Protein AF-A0AAU5GTL2-F1 (afdb_monomer_lite)

Radius of gyration: 24.5 Å; chains: 1; bounding box: 40×21×70 Å

Sequence (82 aa):
MSHSGHAYALALLMPFFAVTTRRLHDNGRSGVYALLYLVPVIGSLVLIVLLVREGDPGTNRYGDDPKLTPGDGPRGSYAYQG

Foldseek 3Di:
DDPVVVVVVVVVVVVVLVVQQVVCVVVVHHSCVSCVVCVVVVVVVVVVVVVPDDDDAAADPVGGDPPDDCPRDDPPPNPPDD

Structure (mmCIF, N/CA/C/O backbone):
data_AF-A0AAU5GTL2-F1
#
_entry.id   AF-A0AAU5GTL2-F1
#
loop_
_atom_site.group_PDB
_atom_site.id
_atom_site.type_symbol
_atom_site.label_atom_id
_atom_site.label_alt_id
_atom_site.label_comp_id
_atom_site.label_asym_id
_atom_site.label_entity_id
_atom_site.label_seq_id
_atom_site.pdbx_PDB_ins_code
_atom_site.Cartn_x
_atom_site.Cartn_y
_atom_site.Cartn_z
_atom_site.occupancy
_atom_site.B_iso_or_equiv
_atom_site.auth_seq_id
_atom_site.auth_comp_id
_atom_site.auth_asym_id
_atom_site.auth_atom_id
_atom_site.pdbx_PDB_model_num
ATOM 1 N N . MET A 1 1 ? 28.014 -10.530 4.404 1.00 54.19 1 MET A N 1
ATOM 2 C CA . MET A 1 1 ? 27.043 -9.465 4.059 1.00 54.19 1 MET A CA 1
ATOM 3 C C . MET A 1 1 ? 25.932 -9.511 5.095 1.00 54.19 1 MET A C 1
ATOM 5 O O . MET A 1 1 ? 25.413 -10.588 5.347 1.00 54.19 1 MET A O 1
ATOM 9 N N . SER A 1 2 ? 25.673 -8.412 5.804 1.00 60.06 2 SER A N 1
ATOM 10 C CA . SER A 1 2 ? 24.845 -8.447 7.015 1.00 60.06 2 SER A CA 1
ATOM 11 C C . SER A 1 2 ? 23.350 -8.548 6.692 1.00 60.06 2 SER A C 1
ATOM 13 O O . SER A 1 2 ? 22.758 -7.594 6.199 1.00 60.06 2 SER A O 1
ATOM 15 N N . HIS A 1 3 ? 22.720 -9.681 7.011 1.00 69.12 3 HIS A N 1
ATOM 16 C CA . HIS A 1 3 ? 21.264 -9.870 6.909 1.00 69.12 3 HIS A CA 1
ATOM 17 C C . HIS A 1 3 ? 20.476 -9.148 8.026 1.00 69.12 3 HIS A C 1
ATOM 19 O O . HIS A 1 3 ? 19.245 -9.162 8.019 1.00 69.12 3 HIS A O 1
ATOM 25 N N . SER A 1 4 ? 21.162 -8.494 8.973 1.00 78.06 4 SER A N 1
ATOM 26 C CA . SER A 1 4 ? 20.560 -7.919 10.185 1.00 78.06 4 SER A CA 1
ATOM 27 C C . SER A 1 4 ? 19.607 -6.745 9.936 1.00 78.06 4 SER A C 1
ATOM 29 O O . SER A 1 4 ? 18.701 -6.526 10.739 1.00 78.06 4 SER A O 1
ATOM 31 N N . GLY A 1 5 ? 19.755 -6.017 8.824 1.00 82.56 5 GLY A N 1
ATOM 32 C CA . GLY A 1 5 ? 18.906 -4.861 8.510 1.00 82.56 5 GLY A CA 1
ATOM 33 C C . GLY A 1 5 ? 17.429 -5.225 8.325 1.00 82.56 5 GLY A C 1
ATOM 34 O O . GLY A 1 5 ? 16.551 -4.520 8.816 1.00 82.56 5 GLY A O 1
ATOM 35 N N . HIS A 1 6 ? 17.146 -6.367 7.694 1.00 83.81 6 HIS A N 1
ATOM 36 C CA . HIS A 1 6 ? 15.772 -6.833 7.484 1.00 83.81 6 HIS A CA 1
ATOM 37 C C . HIS A 1 6 ? 15.116 -7.272 8.794 1.00 83.81 6 HIS A C 1
ATOM 39 O O . HIS A 1 6 ? 13.969 -6.925 9.055 1.00 83.81 6 HIS A O 1
ATOM 45 N N . ALA A 1 7 ? 15.855 -7.984 9.649 1.00 87.44 7 ALA A N 1
ATOM 46 C CA . ALA A 1 7 ? 15.367 -8.379 10.968 1.00 87.44 7 ALA A CA 1
ATOM 47 C C . ALA A 1 7 ? 15.045 -7.153 11.837 1.00 87.44 7 ALA A C 1
ATOM 49 O O . ALA A 1 7 ? 14.010 -7.119 12.498 1.00 87.44 7 ALA A O 1
ATOM 50 N N . TYR A 1 8 ? 15.889 -6.118 11.780 1.00 88.50 8 TYR A N 1
ATOM 51 C CA . TYR A 1 8 ? 15.639 -4.850 12.460 1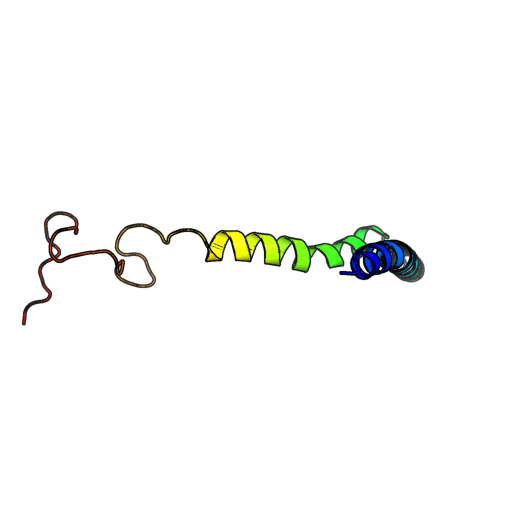.00 88.50 8 TYR A CA 1
ATOM 52 C C . TYR A 1 8 ? 14.381 -4.145 11.926 1.00 88.50 8 TYR A C 1
ATOM 54 O O . TYR A 1 8 ? 13.533 -3.725 12.710 1.00 88.50 8 TYR A O 1
ATOM 62 N N . ALA A 1 9 ? 14.201 -4.081 10.604 1.00 87.25 9 ALA A N 1
ATOM 63 C CA . ALA A 1 9 ? 13.004 -3.496 9.999 1.00 87.25 9 ALA A CA 1
ATOM 64 C C . ALA A 1 9 ? 11.714 -4.245 10.394 1.00 87.25 9 ALA A C 1
ATOM 66 O O . ALA A 1 9 ? 10.713 -3.616 10.738 1.00 87.25 9 ALA A O 1
ATOM 67 N N . LEU A 1 10 ? 11.746 -5.583 10.416 1.00 88.50 10 LEU A N 1
ATOM 68 C CA . LEU A 1 10 ? 10.628 -6.412 10.883 1.00 88.50 10 LEU A CA 1
ATOM 69 C C . LEU A 1 10 ? 10.341 -6.205 12.376 1.00 88.50 10 LEU A C 1
ATOM 71 O O . LEU A 1 10 ? 9.180 -6.137 12.775 1.00 88.50 10 LEU A O 1
ATOM 75 N N . ALA A 1 11 ? 11.378 -6.045 13.199 1.00 91.25 11 ALA A N 1
ATOM 76 C CA . ALA A 1 11 ? 11.211 -5.743 14.617 1.00 91.25 11 ALA A CA 1
ATOM 77 C C . ALA A 1 11 ? 10.546 -4.375 14.844 1.00 91.25 11 ALA A C 1
ATOM 79 O O . ALA A 1 11 ? 9.752 -4.237 15.770 1.00 91.25 11 ALA A O 1
ATOM 80 N N . LEU A 1 12 ? 10.816 -3.382 13.987 1.00 93.19 12 LEU A N 1
ATOM 81 C CA . LEU A 1 12 ? 10.198 -2.051 14.055 1.00 93.19 12 LEU A CA 1
ATOM 82 C C . LEU A 1 12 ? 8.758 -1.997 13.520 1.00 93.19 12 LEU A C 1
ATOM 84 O O . LEU A 1 12 ? 7.997 -1.107 13.905 1.00 93.19 12 LEU A O 1
ATOM 88 N N . LEU A 1 13 ? 8.346 -2.957 12.690 1.00 91.88 13 LEU A N 1
ATOM 89 C CA . LEU A 1 13 ? 6.964 -3.054 12.206 1.00 91.88 13 LEU A CA 1
ATOM 90 C C . LEU A 1 13 ? 5.970 -3.272 13.356 1.00 91.88 13 LEU A C 1
ATOM 92 O O . LEU A 1 13 ? 4.907 -2.652 13.381 1.00 91.88 13 LEU A O 1
ATOM 96 N N . MET A 1 14 ? 6.328 -4.093 14.346 1.00 93.12 14 MET A N 1
ATOM 97 C CA . MET A 1 14 ? 5.461 -4.386 15.491 1.00 93.12 14 MET A CA 1
ATOM 98 C C . MET A 1 14 ? 5.111 -3.139 16.337 1.00 93.12 14 MET A C 1
ATOM 100 O O . MET A 1 14 ? 3.916 -2.871 16.507 1.00 93.12 14 MET A O 1
ATOM 104 N N . PRO A 1 15 ? 6.071 -2.327 16.836 1.00 94.44 15 PRO A N 1
ATOM 105 C CA . PRO A 1 15 ? 5.751 -1.110 17.579 1.00 94.44 15 PRO A CA 1
ATOM 106 C C . PRO A 1 15 ? 5.077 -0.044 16.705 1.00 94.44 15 PRO A C 1
ATOM 108 O O . PRO A 1 15 ? 4.217 0.679 17.205 1.00 94.44 15 PRO A O 1
ATOM 111 N N . PHE A 1 16 ? 5.389 0.030 15.406 1.00 95.19 16 PHE A N 1
ATOM 112 C CA . PHE A 1 16 ? 4.707 0.942 14.482 1.00 95.19 16 PHE A CA 1
ATOM 113 C C . PHE A 1 16 ? 3.198 0.654 14.396 1.00 95.19 16 PHE A C 1
ATOM 115 O O . PHE A 1 16 ? 2.377 1.562 14.576 1.00 95.19 16 PHE A O 1
ATOM 122 N N . PHE A 1 17 ? 2.814 -0.614 14.201 1.00 95.12 17 PHE A N 1
ATOM 123 C CA . PHE A 1 17 ? 1.405 -1.018 14.180 1.00 95.12 17 PHE A CA 1
ATOM 124 C C . PHE A 1 17 ? 0.727 -0.857 15.542 1.00 95.12 17 PHE A C 1
ATOM 126 O O . PHE A 1 17 ? -0.427 -0.423 15.601 1.00 95.12 17 PHE A O 1
ATOM 133 N N . ALA A 1 18 ? 1.436 -1.146 16.638 1.00 95.06 18 ALA A N 1
ATOM 134 C CA . ALA A 1 18 ? 0.908 -0.983 17.991 1.00 95.06 18 ALA A CA 1
ATOM 135 C C . ALA A 1 18 ? 0.581 0.487 18.312 1.00 95.06 18 ALA A C 1
ATOM 137 O O . ALA A 1 18 ? -0.520 0.793 18.774 1.00 95.06 18 ALA A O 1
ATOM 138 N N . VAL A 1 19 ? 1.503 1.412 18.019 1.00 97.25 19 VAL A N 1
ATOM 139 C CA . VAL A 1 19 ? 1.299 2.852 18.254 1.00 97.25 19 VAL A CA 1
ATOM 140 C C . VAL A 1 19 ? 0.198 3.407 17.353 1.00 97.25 19 VAL A C 1
ATOM 142 O O . VAL A 1 19 ? -0.664 4.142 17.831 1.00 97.25 19 VAL A O 1
ATOM 145 N N . THR A 1 20 ? 0.172 3.018 16.078 1.00 96.62 20 THR A N 1
ATOM 146 C CA . THR A 1 20 ? -0.880 3.425 15.132 1.00 96.62 20 THR A CA 1
ATOM 147 C C . THR A 1 20 ? -2.262 2.957 15.590 1.00 96.62 20 THR A C 1
ATOM 149 O O . THR A 1 20 ? -3.2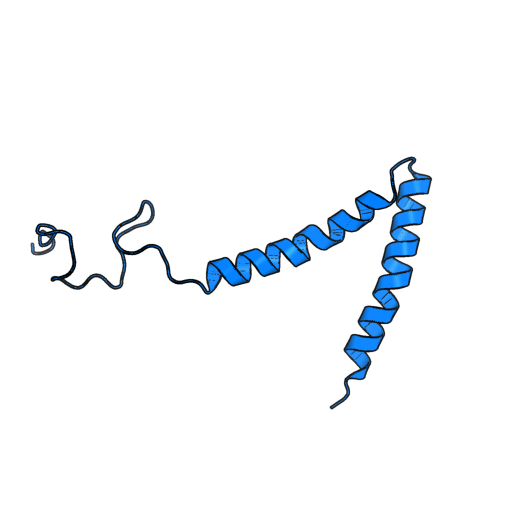06 3.743 15.615 1.00 96.62 20 THR A O 1
ATOM 152 N N . THR A 1 21 ? -2.379 1.698 16.017 1.00 96.75 21 THR A N 1
ATOM 153 C CA . THR A 1 21 ? -3.630 1.136 16.547 1.00 96.75 21 THR A CA 1
ATOM 154 C C . THR A 1 21 ? -4.099 1.898 17.782 1.00 96.75 21 THR A C 1
ATOM 156 O O . THR A 1 21 ? -5.271 2.258 17.874 1.00 96.75 21 THR A O 1
ATOM 159 N N . ARG A 1 22 ? -3.180 2.219 18.703 1.00 96.62 22 ARG A N 1
ATOM 160 C CA . ARG A 1 22 ? -3.493 3.049 19.872 1.00 96.62 22 ARG A CA 1
ATOM 161 C C . ARG A 1 22 ? -3.998 4.431 19.461 1.00 96.62 22 ARG A C 1
ATOM 163 O O . ARG A 1 22 ? -5.039 4.845 19.943 1.00 96.62 22 ARG A O 1
ATOM 170 N N . ARG A 1 23 ? -3.324 5.108 18.527 1.00 96.69 23 ARG A N 1
ATOM 171 C CA . ARG A 1 23 ? -3.749 6.421 18.007 1.00 96.69 23 ARG A CA 1
ATOM 172 C C . ARG A 1 23 ? -5.119 6.388 17.328 1.00 96.69 23 ARG A C 1
ATOM 174 O O . ARG A 1 23 ? -5.871 7.350 17.427 1.00 96.69 23 ARG A O 1
ATOM 181 N N . LEU A 1 24 ? -5.453 5.297 16.643 1.00 97.44 24 LEU A N 1
ATOM 182 C CA . LEU A 1 24 ? -6.776 5.109 16.048 1.00 97.44 24 LEU A CA 1
ATOM 183 C C . LEU A 1 24 ? -7.852 4.939 17.123 1.00 97.44 24 LEU A C 1
ATOM 185 O O . LEU A 1 24 ? -8.882 5.608 17.047 1.00 97.44 24 LEU A O 1
ATOM 189 N N . HIS A 1 25 ? -7.584 4.123 18.145 1.00 97.06 25 HIS A N 1
ATOM 190 C CA . HIS A 1 25 ? -8.480 3.975 19.292 1.00 97.06 25 HIS A CA 1
ATOM 191 C C . HIS A 1 25 ? -8.638 5.289 20.073 1.00 97.06 25 HIS A C 1
ATOM 193 O O . HIS A 1 25 ? -9.760 5.617 20.451 1.00 97.06 25 HIS A O 1
ATOM 199 N N . ASP A 1 26 ? -7.562 6.072 20.235 1.00 95.94 26 ASP A N 1
ATOM 200 C CA . ASP A 1 26 ? -7.593 7.403 20.863 1.00 95.94 26 ASP A CA 1
ATOM 201 C C . ASP A 1 26 ? -8.581 8.345 20.127 1.00 95.94 26 ASP A C 1
ATOM 203 O O . ASP A 1 26 ? -9.226 9.181 20.753 1.00 95.94 26 ASP A O 1
ATOM 207 N N . ASN A 1 27 ? -8.767 8.168 18.810 1.00 96.12 27 ASN A N 1
ATOM 208 C CA . ASN A 1 27 ? -9.704 8.930 17.971 1.00 96.12 27 ASN A CA 1
ATOM 209 C C . ASN A 1 27 ? -11.066 8.229 17.760 1.00 96.12 27 ASN A C 1
ATOM 211 O O . ASN A 1 27 ? -11.814 8.584 16.844 1.00 96.12 27 ASN A O 1
ATOM 215 N N . GLY A 1 28 ? -11.380 7.197 18.551 1.00 96.62 28 GLY A N 1
ATOM 216 C CA . GLY A 1 28 ? -12.640 6.450 18.466 1.00 96.62 28 GLY A CA 1
ATOM 217 C C . GLY A 1 28 ? -12.807 5.614 17.189 1.00 96.62 28 GLY A C 1
ATOM 218 O O . GLY A 1 28 ? -13.926 5.258 16.822 1.00 96.62 28 GLY A O 1
ATOM 219 N N . ARG A 1 29 ? -11.719 5.313 16.471 1.00 97.19 29 ARG A N 1
ATOM 220 C CA . ARG A 1 29 ? -11.721 4.492 15.248 1.00 97.19 29 ARG A CA 1
ATOM 221 C C . ARG A 1 29 ? -11.143 3.110 15.534 1.00 97.19 29 ARG A C 1
ATOM 223 O O . ARG A 1 29 ? -10.248 2.971 16.352 1.00 97.19 29 ARG A O 1
ATOM 230 N N . SER A 1 30 ? -11.614 2.088 14.822 1.00 96.38 30 SER A N 1
ATOM 231 C CA . SER A 1 30 ? -11.085 0.720 14.943 1.00 96.38 30 SER A CA 1
ATOM 232 C C . SER A 1 30 ? -9.595 0.637 14.580 1.00 96.38 30 SER A C 1
ATOM 234 O O . SER A 1 30 ? -9.165 1.185 13.566 1.00 96.38 30 SER A O 1
ATOM 236 N N . GLY A 1 31 ? -8.807 -0.123 15.342 1.00 94.25 31 GLY A N 1
ATOM 237 C CA . GLY A 1 31 ? -7.406 -0.416 15.021 1.00 94.25 31 GLY A CA 1
ATOM 238 C C . GLY A 1 31 ? -7.187 -1.038 13.639 1.00 94.25 31 GLY A C 1
ATOM 239 O O . GLY A 1 31 ? -6.118 -0.887 13.055 1.00 94.25 31 GLY A O 1
ATOM 240 N N . VAL A 1 32 ? -8.222 -1.662 13.066 1.00 95.81 32 VAL A N 1
ATOM 241 C CA . VAL A 1 32 ? -8.196 -2.266 11.723 1.00 95.81 32 VAL A CA 1
ATOM 242 C C . VAL A 1 32 ? -7.831 -1.249 10.636 1.00 95.81 32 VAL A C 1
ATOM 244 O O . VAL A 1 32 ? -7.217 -1.625 9.640 1.00 95.81 32 VAL A O 1
ATOM 247 N N . TYR A 1 33 ? -8.106 0.047 10.835 1.00 96.12 33 TYR A N 1
ATOM 248 C CA . TYR A 1 33 ? -7.678 1.090 9.895 1.00 96.12 33 TYR A CA 1
ATOM 249 C C . TYR A 1 33 ? -6.149 1.174 9.740 1.00 96.12 33 TYR A C 1
ATOM 251 O O . TYR A 1 33 ? -5.680 1.657 8.713 1.00 96.12 33 TYR A O 1
ATOM 259 N N . ALA A 1 34 ? -5.356 0.653 10.685 1.00 95.00 34 ALA A N 1
ATOM 260 C CA . ALA A 1 34 ? -3.904 0.563 10.531 1.00 95.00 34 ALA A CA 1
ATOM 261 C C . ALA A 1 34 ? -3.502 -0.338 9.348 1.00 95.00 34 ALA A C 1
ATOM 263 O O . ALA A 1 34 ? -2.468 -0.108 8.726 1.00 95.00 34 ALA A O 1
ATOM 264 N N . LEU A 1 35 ? -4.336 -1.316 8.970 1.00 94.50 35 LEU A N 1
ATOM 265 C CA . LEU A 1 35 ? -4.095 -2.172 7.804 1.00 94.50 35 LEU A CA 1
ATOM 266 C C . LEU A 1 35 ? -4.148 -1.406 6.476 1.00 94.50 35 LEU A C 1
ATOM 268 O O . LEU A 1 35 ? -3.654 -1.913 5.473 1.00 94.50 35 LEU A O 1
ATOM 272 N N . LEU A 1 36 ? -4.663 -0.170 6.447 1.00 95.19 36 LEU A N 1
ATOM 273 C CA . LEU A 1 36 ? -4.588 0.676 5.253 1.00 95.19 36 LEU A CA 1
ATOM 274 C C . LEU A 1 36 ? -3.138 0.939 4.817 1.00 95.19 36 LEU A C 1
ATOM 276 O O . LEU A 1 36 ? -2.888 1.119 3.628 1.00 95.19 36 LEU A O 1
ATOM 280 N N . TYR A 1 37 ? -2.166 0.869 5.733 1.00 93.75 37 TYR A N 1
ATOM 281 C CA . TYR A 1 37 ? -0.746 0.943 5.379 1.00 93.75 37 TYR A CA 1
ATOM 282 C C . TYR A 1 37 ? -0.259 -0.238 4.519 1.00 93.75 37 TYR A C 1
ATOM 284 O O . TYR A 1 37 ? 0.744 -0.097 3.823 1.00 93.75 37 TYR A O 1
ATOM 292 N N . LEU A 1 38 ? -0.964 -1.378 4.503 1.00 93.06 38 LEU A N 1
ATOM 293 C CA . LEU A 1 38 ? -0.651 -2.501 3.606 1.00 93.06 38 LEU A CA 1
ATOM 294 C C . LEU A 1 38 ? -1.150 -2.272 2.174 1.00 93.06 38 LEU A C 1
ATOM 296 O O . LEU A 1 38 ? -0.655 -2.930 1.262 1.00 93.06 38 LEU A O 1
ATOM 300 N N . VAL A 1 39 ? -2.089 -1.348 1.945 1.00 96.19 39 VAL A N 1
ATOM 301 C CA . VAL A 1 39 ? -2.645 -1.074 0.607 1.00 96.19 39 VAL A CA 1
ATOM 302 C C . VAL A 1 39 ? -1.561 -0.716 -0.416 1.00 96.19 39 VAL A C 1
ATOM 304 O O . VAL A 1 39 ? -1.529 -1.370 -1.456 1.00 96.19 39 VAL A O 1
ATOM 307 N N . PRO A 1 40 ? -0.638 0.238 -0.175 1.00 93.69 40 PRO A N 1
ATOM 308 C CA . PRO A 1 40 ? 0.432 0.519 -1.136 1.00 93.69 40 PRO A CA 1
ATOM 309 C C . PRO A 1 40 ? 1.399 -0.661 -1.322 1.00 93.69 40 PRO A C 1
ATOM 311 O O . PRO A 1 40 ? 1.920 -0.856 -2.418 1.00 93.69 40 PRO A O 1
ATOM 314 N N . VAL A 1 41 ? 1.616 -1.485 -0.292 1.00 94.75 41 VAL A N 1
ATOM 315 C CA . VAL A 1 41 ? 2.490 -2.671 -0.375 1.00 94.75 41 VAL A CA 1
ATOM 316 C C . VAL A 1 41 ? 1.874 -3.741 -1.278 1.00 94.75 41 VAL A C 1
ATOM 318 O O . VAL A 1 41 ? 2.520 -4.235 -2.196 1.00 94.75 41 VAL A O 1
ATOM 321 N N . ILE A 1 42 ? 0.600 -4.070 -1.070 1.00 96.00 42 ILE A N 1
ATOM 322 C CA . ILE A 1 42 ? -0.109 -5.051 -1.900 1.00 96.00 42 ILE A CA 1
ATOM 323 C C . ILE A 1 42 ? -0.357 -4.479 -3.302 1.00 96.00 42 ILE A C 1
ATOM 325 O O . ILE A 1 42 ? -0.154 -5.170 -4.295 1.00 96.00 42 ILE A O 1
ATOM 329 N N . GLY A 1 43 ? -0.746 -3.206 -3.400 1.00 96.44 43 GLY A N 1
ATOM 330 C CA . GLY A 1 43 ? -0.989 -2.526 -4.671 1.00 96.44 43 GLY A CA 1
ATOM 331 C C . GLY A 1 43 ? 0.257 -2.468 -5.552 1.00 96.44 43 GLY A C 1
ATOM 332 O O . GLY A 1 43 ? 0.176 -2.768 -6.740 1.00 96.44 43 GLY A O 1
ATOM 333 N N . SER A 1 44 ? 1.424 -2.162 -4.976 1.00 97.12 44 SER A N 1
ATOM 334 C CA . SER A 1 44 ? 2.695 -2.206 -5.711 1.00 97.12 44 SER A CA 1
ATOM 335 C C . SER A 1 44 ? 3.046 -3.61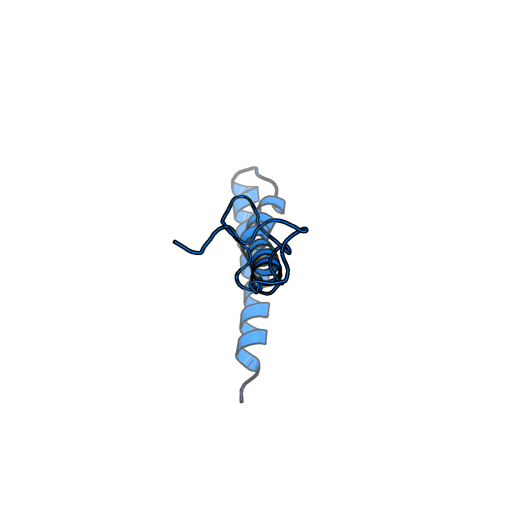8 -6.176 1.00 97.12 44 SER A C 1
ATOM 337 O O . SER A 1 44 ? 3.459 -3.778 -7.320 1.00 97.12 44 SER A O 1
ATOM 339 N N . LEU A 1 45 ? 2.807 -4.649 -5.359 1.00 97.31 45 LEU A N 1
ATOM 340 C CA . LEU A 1 45 ? 3.007 -6.039 -5.776 1.00 97.31 45 LEU A CA 1
ATOM 341 C C . LEU A 1 45 ? 2.111 -6.414 -6.969 1.00 97.31 45 LEU A C 1
ATOM 343 O O . LEU A 1 45 ? 2.590 -7.008 -7.933 1.00 97.31 45 LEU A O 1
ATOM 347 N N . VAL A 1 46 ? 0.831 -6.028 -6.938 1.00 97.69 46 VAL A N 1
ATOM 348 C CA . VAL A 1 46 ? -0.102 -6.234 -8.059 1.00 97.69 46 VAL A CA 1
ATOM 349 C C . VAL A 1 46 ? 0.376 -5.495 -9.308 1.00 97.69 46 VAL A C 1
ATOM 351 O O . VAL A 1 46 ? 0.408 -6.086 -10.384 1.00 97.69 46 VAL A O 1
ATOM 354 N N . LEU A 1 47 ? 0.793 -4.233 -9.178 1.00 97.62 47 LEU A N 1
ATOM 355 C CA . LEU A 1 47 ? 1.316 -3.458 -10.303 1.00 97.62 47 LEU A CA 1
ATOM 356 C C . LEU A 1 47 ? 2.571 -4.090 -10.897 1.00 97.62 47 LEU A C 1
ATOM 358 O O . LEU A 1 47 ? 2.657 -4.185 -12.111 1.00 97.62 47 LEU A O 1
ATOM 362 N N . ILE A 1 48 ? 3.504 -4.578 -10.079 1.00 97.94 48 ILE A N 1
ATOM 363 C CA . ILE A 1 48 ? 4.687 -5.297 -10.572 1.00 97.94 48 ILE A CA 1
ATOM 364 C C . ILE A 1 48 ? 4.262 -6.506 -11.411 1.00 97.94 48 ILE A C 1
ATOM 366 O O . ILE A 1 48 ? 4.777 -6.702 -12.508 1.00 97.94 48 ILE A O 1
ATOM 370 N N . VAL A 1 49 ? 3.287 -7.288 -10.937 1.00 97.31 49 VAL A N 1
ATOM 371 C CA . VAL A 1 49 ? 2.763 -8.432 -11.696 1.00 97.31 49 VAL A CA 1
ATOM 372 C C . VAL A 1 49 ? 2.140 -7.986 -13.019 1.00 97.31 49 VAL A C 1
ATOM 374 O O . VAL A 1 49 ? 2.376 -8.630 -14.035 1.00 97.31 49 VAL A O 1
ATOM 377 N N . LEU A 1 50 ? 1.363 -6.903 -13.031 1.00 96.38 50 LEU A N 1
ATOM 378 C CA . LEU A 1 50 ? 0.758 -6.379 -14.259 1.00 96.38 50 LEU A CA 1
ATOM 379 C C . LEU A 1 50 ? 1.803 -5.822 -15.234 1.00 96.38 50 LEU A C 1
ATOM 381 O O . LEU A 1 50 ? 1.668 -6.019 -16.434 1.00 96.38 50 LEU A O 1
ATOM 385 N N . LEU A 1 51 ? 2.850 -5.170 -14.727 1.00 96.31 51 LEU A N 1
ATOM 386 C CA . LEU A 1 51 ? 3.902 -4.542 -15.529 1.00 96.31 51 LEU A CA 1
ATOM 387 C C . LEU A 1 51 ? 4.860 -5.551 -16.173 1.00 96.31 51 LEU A C 1
ATOM 389 O O . LEU A 1 51 ? 5.459 -5.243 -17.197 1.00 96.31 51 LEU A O 1
ATOM 393 N N . VAL A 1 52 ? 5.036 -6.729 -15.569 1.00 97.06 52 VAL A N 1
ATOM 394 C CA . VAL A 1 52 ? 5.944 -7.773 -16.081 1.00 97.06 52 VAL A CA 1
ATOM 395 C C . VAL A 1 52 ? 5.218 -8.783 -16.984 1.00 97.06 52 VAL A C 1
ATOM 397 O O . VAL A 1 52 ? 5.865 -9.550 -17.696 1.00 97.06 52 VAL A O 1
ATOM 400 N N . ARG A 1 53 ? 3.880 -8.802 -16.984 1.00 95.00 53 ARG A N 1
ATOM 401 C CA . ARG A 1 53 ? 3.095 -9.648 -17.897 1.00 95.00 53 ARG A CA 1
ATOM 402 C C . ARG A 1 53 ? 3.193 -9.148 -19.337 1.00 95.00 53 ARG A C 1
ATOM 404 O O . ARG A 1 53 ? 3.342 -7.955 -19.583 1.00 95.00 53 ARG A O 1
ATOM 411 N N . GLU A 1 54 ? 3.076 -10.074 -20.287 1.00 90.81 54 GLU A N 1
ATOM 412 C CA . GLU A 1 54 ? 2.911 -9.705 -21.692 1.00 90.81 54 GLU A CA 1
ATOM 413 C C . GLU A 1 54 ? 1.605 -8.924 -21.886 1.00 90.81 54 GLU A C 1
ATOM 415 O O . GLU A 1 54 ? 0.604 -9.205 -21.221 1.00 90.81 54 GLU A O 1
ATOM 420 N N . GLY A 1 55 ? 1.634 -7.936 -22.784 1.00 89.38 55 GLY A N 1
ATOM 421 C CA . GLY A 1 55 ? 0.436 -7.203 -23.185 1.00 89.38 55 GLY A CA 1
ATOM 422 C C . GLY A 1 55 ? -0.562 -8.089 -23.936 1.00 89.38 55 GLY A C 1
ATOM 423 O O . GLY A 1 55 ? -0.218 -9.183 -24.387 1.00 89.38 55 GLY A O 1
ATOM 424 N N . ASP A 1 56 ? -1.796 -7.600 -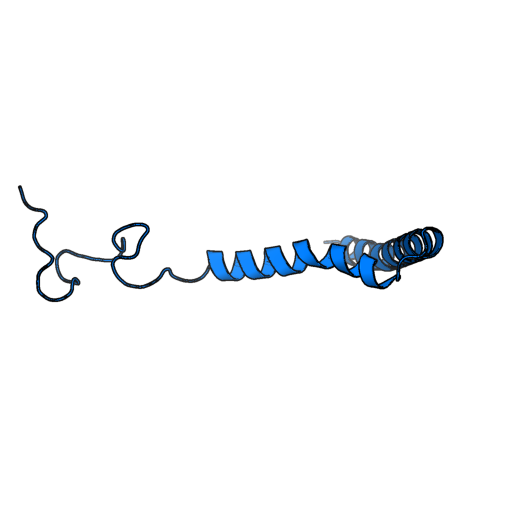24.074 1.00 88.44 56 ASP A N 1
ATOM 425 C CA . ASP A 1 56 ? -2.843 -8.295 -24.829 1.00 88.44 56 ASP A CA 1
ATOM 426 C C . ASP A 1 56 ? -2.419 -8.488 -26.300 1.00 88.44 56 ASP A C 1
ATOM 428 O O . ASP A 1 56 ? -1.921 -7.533 -26.903 1.00 88.44 56 ASP A O 1
ATOM 432 N N . PRO A 1 57 ? -2.612 -9.686 -26.889 1.00 84.94 57 PRO A N 1
ATOM 433 C CA . PRO A 1 57 ? -2.220 -9.950 -28.269 1.00 84.94 57 PRO A CA 1
ATOM 434 C C . PRO A 1 57 ? -3.106 -9.188 -29.261 1.00 84.94 57 PRO A C 1
ATOM 436 O O . PRO A 1 57 ? -4.335 -9.184 -29.142 1.00 84.94 57 PRO A O 1
ATOM 439 N N . GLY A 1 58 ? -2.480 -8.621 -30.293 1.00 83.50 58 GLY A N 1
ATOM 440 C CA . GLY A 1 58 ? -3.166 -7.853 -31.332 1.00 83.50 58 GLY A CA 1
ATOM 441 C C . GLY A 1 58 ? -3.512 -6.414 -30.931 1.00 83.50 58 GLY A C 1
ATOM 442 O O . GLY A 1 58 ? -3.171 -5.926 -29.856 1.00 83.50 58 GLY A O 1
ATOM 443 N N . THR A 1 59 ? -4.184 -5.699 -31.832 1.00 86.94 59 THR A N 1
ATOM 444 C CA . THR A 1 59 ? -4.548 -4.293 -31.620 1.00 86.94 59 THR A CA 1
ATOM 445 C C . THR A 1 59 ? -5.527 -4.139 -30.460 1.00 86.94 59 THR A C 1
ATOM 447 O O . THR A 1 59 ? -6.590 -4.763 -30.434 1.00 86.94 59 THR A O 1
ATOM 450 N N . ASN A 1 60 ? -5.206 -3.247 -29.527 1.00 89.25 60 ASN A N 1
ATOM 451 C CA . ASN A 1 60 ? -6.085 -2.872 -28.426 1.00 89.25 60 ASN A CA 1
ATOM 452 C C . ASN A 1 60 ? -6.385 -1.362 -28.459 1.00 89.25 60 ASN A C 1
ATOM 454 O O . ASN A 1 60 ? -5.953 -0.625 -29.344 1.00 89.25 60 ASN A O 1
ATOM 458 N N . ARG A 1 61 ? -7.143 -0.867 -27.473 1.00 92.94 61 ARG A N 1
ATOM 459 C CA . ARG A 1 61 ? -7.542 0.553 -27.383 1.00 92.94 61 ARG A CA 1
ATOM 460 C C . ARG A 1 61 ? -6.379 1.549 -27.233 1.00 92.94 61 ARG A C 1
ATOM 462 O O . ARG A 1 61 ? -6.626 2.753 -27.231 1.00 92.94 61 ARG A O 1
ATOM 469 N N . TYR A 1 62 ? -5.160 1.062 -27.020 1.00 89.94 62 TYR A N 1
ATOM 470 C CA . TYR A 1 62 ? -3.944 1.843 -26.823 1.00 89.94 62 TYR A CA 1
ATOM 471 C C . TYR A 1 62 ? -2.980 1.761 -28.020 1.00 89.94 62 TYR A C 1
ATOM 473 O O . TYR A 1 62 ? -1.974 2.465 -28.008 1.00 89.94 62 TYR A O 1
ATOM 481 N N . GLY A 1 63 ? -3.286 0.961 -29.049 1.00 87.56 63 GLY A N 1
ATOM 482 C CA . GLY A 1 63 ? -2.497 0.859 -30.278 1.00 87.56 63 GLY A CA 1
ATOM 483 C C . GLY A 1 63 ? -2.372 -0.567 -30.810 1.00 87.56 63 GLY A C 1
ATOM 484 O O . GLY A 1 63 ? -2.912 -1.517 -30.235 1.00 87.56 63 GLY A O 1
ATOM 485 N N . ASP A 1 64 ? -1.656 -0.693 -31.926 1.00 85.50 64 ASP A N 1
ATOM 486 C CA . ASP A 1 64 ? -1.311 -1.982 -32.522 1.00 85.50 64 ASP A CA 1
ATOM 487 C C . ASP A 1 64 ? -0.267 -2.721 -31.679 1.00 85.50 64 ASP A C 1
ATOM 489 O O . ASP A 1 64 ? 0.599 -2.108 -31.048 1.00 85.50 64 ASP A O 1
ATOM 493 N N . ASP A 1 65 ? -0.348 -4.051 -31.679 1.00 86.00 65 ASP A N 1
ATOM 494 C CA . ASP A 1 65 ? 0.632 -4.889 -30.994 1.00 86.00 65 ASP A CA 1
ATOM 495 C C . ASP A 1 65 ? 1.994 -4.782 -31.711 1.00 86.00 65 ASP A C 1
ATOM 497 O O . ASP A 1 65 ? 2.090 -5.075 -32.906 1.00 86.00 65 ASP A O 1
ATOM 501 N N . PRO A 1 66 ? 3.069 -4.368 -31.010 1.00 83.25 66 PRO A N 1
ATOM 502 C CA . PRO A 1 66 ? 4.390 -4.175 -31.608 1.00 83.25 66 PRO A CA 1
ATOM 503 C C . PRO A 1 66 ? 5.035 -5.479 -32.093 1.00 83.25 66 PRO A C 1
ATOM 505 O O . PRO A 1 66 ? 6.043 -5.434 -32.797 1.00 83.25 66 PRO A O 1
ATOM 508 N N . LYS A 1 67 ? 4.492 -6.637 -31.703 1.00 84.12 67 LYS A N 1
ATOM 509 C CA . LYS A 1 67 ? 4.922 -7.949 -32.189 1.00 84.12 67 LYS A CA 1
ATOM 510 C C . LYS A 1 67 ? 4.253 -8.334 -33.514 1.00 84.12 67 LYS A C 1
ATOM 512 O O . LYS A 1 67 ? 4.651 -9.343 -34.090 1.00 84.12 67 LYS A O 1
ATOM 517 N N . LEU A 1 68 ? 3.275 -7.564 -34.009 1.00 76.06 68 LEU A N 1
ATOM 518 C CA . LEU A 1 68 ? 2.637 -7.828 -35.299 1.00 76.06 68 LEU A CA 1
ATOM 519 C C . LEU A 1 68 ? 3.633 -7.578 -36.432 1.00 76.06 68 LEU A C 1
ATOM 521 O O . LEU A 1 68 ? 4.034 -6.440 -36.683 1.00 76.06 68 LEU A O 1
ATOM 525 N N . THR A 1 69 ? 4.009 -8.629 -37.159 1.00 71.00 69 THR A N 1
ATOM 526 C CA . THR A 1 69 ? 4.683 -8.455 -38.448 1.00 71.00 69 THR A CA 1
ATOM 527 C C . THR A 1 69 ? 3.656 -8.240 -39.565 1.00 71.00 69 THR A C 1
ATOM 529 O O . THR A 1 69 ? 2.484 -8.614 -39.410 1.00 71.00 69 THR A O 1
ATOM 532 N N . PRO A 1 70 ? 4.052 -7.652 -40.715 1.00 61.59 70 PRO A N 1
ATOM 533 C CA . PRO A 1 70 ? 3.242 -7.672 -41.930 1.00 61.59 70 PRO A CA 1
ATOM 534 C C . PRO A 1 70 ? 3.018 -9.134 -42.347 1.00 61.59 70 PRO A C 1
ATOM 536 O O . PRO A 1 70 ? 3.799 -9.723 -43.087 1.00 61.59 70 PRO A O 1
ATOM 539 N N . GLY A 1 71 ? 1.958 -9.752 -41.831 1.00 63.88 71 GLY A N 1
ATOM 540 C CA . GLY A 1 71 ? 1.859 -11.211 -41.775 1.00 63.88 71 GLY A CA 1
ATOM 541 C C . GLY A 1 71 ? 0.763 -11.693 -40.837 1.00 63.88 71 GLY A C 1
ATOM 542 O O . GLY A 1 71 ? -0.057 -12.534 -41.200 1.00 63.88 71 GLY A O 1
ATOM 543 N N . ASP A 1 72 ? 0.761 -11.111 -39.638 1.00 64.38 72 ASP A N 1
ATOM 544 C CA . ASP A 1 72 ? 0.172 -11.726 -38.444 1.00 64.38 72 ASP A CA 1
ATOM 545 C C . ASP A 1 72 ? -1.211 -11.174 -38.075 1.00 64.38 72 ASP A C 1
ATOM 547 O O . ASP A 1 72 ? -1.854 -11.645 -37.137 1.00 64.38 72 ASP A O 1
ATOM 551 N N . GLY A 1 73 ? -1.693 -10.169 -38.809 1.00 59.34 73 GLY A N 1
ATOM 552 C CA . GLY A 1 73 ? -3.021 -9.610 -38.593 1.00 59.34 73 GLY A CA 1
ATOM 553 C C . GLY A 1 73 ? -4.142 -10.536 -39.085 1.00 59.34 73 GLY A C 1
ATOM 554 O O . GLY A 1 73 ? -3.941 -11.324 -40.014 1.00 59.34 73 GLY A O 1
ATOM 555 N N . PRO A 1 74 ? -5.358 -10.445 -38.513 1.00 60.25 74 PRO A N 1
ATOM 556 C CA . PRO A 1 74 ? -6.523 -11.161 -39.028 1.00 60.25 74 PRO A CA 1
ATOM 557 C C . PRO A 1 74 ? -6.689 -10.823 -40.512 1.00 60.25 74 PRO A C 1
ATOM 559 O O . PRO A 1 74 ? -6.893 -9.659 -40.836 1.00 60.25 74 PRO A O 1
ATOM 562 N N . ARG A 1 75 ? -6.517 -11.831 -41.387 1.00 57.50 75 ARG A N 1
ATOM 563 C CA . ARG A 1 75 ? -6.495 -11.764 -42.866 1.00 57.50 75 ARG A CA 1
ATOM 564 C C . ARG A 1 75 ? -7.045 -10.440 -43.433 1.00 57.50 75 ARG A C 1
ATOM 566 O O . ARG A 1 75 ? -8.219 -10.379 -43.789 1.00 57.50 75 ARG A O 1
ATOM 573 N N . GLY A 1 76 ? -6.215 -9.391 -43.509 1.00 54.00 76 GLY A N 1
ATOM 574 C CA . GLY A 1 76 ? -6.667 -8.098 -44.043 1.00 54.00 76 GLY A CA 1
ATOM 575 C C . GLY A 1 76 ? -5.963 -6.808 -43.602 1.00 54.00 76 GLY A C 1
ATOM 576 O O . GLY A 1 76 ? -6.274 -5.774 -44.180 1.00 54.00 76 GLY A O 1
ATOM 577 N N . SER A 1 77 ? -5.024 -6.794 -42.652 1.00 55.19 77 SER A N 1
ATOM 578 C CA . SER A 1 77 ? -4.466 -5.521 -42.136 1.00 55.19 77 SER A CA 1
ATOM 579 C C . SER A 1 77 ? -3.259 -4.941 -42.903 1.00 55.19 77 SER A C 1
ATOM 581 O O . SER A 1 77 ? -2.656 -3.973 -42.447 1.00 55.19 77 SER A O 1
ATOM 583 N N . TYR A 1 78 ? -2.913 -5.461 -44.087 1.00 56.47 78 TYR A N 1
ATOM 584 C CA . TYR A 1 78 ? -1.787 -4.983 -44.917 1.00 56.47 78 TYR A CA 1
ATOM 585 C C . TYR A 1 78 ? -2.063 -3.658 -45.658 1.00 56.47 78 TYR A C 1
ATOM 587 O O . TYR A 1 78 ? -1.772 -3.536 -46.845 1.00 56.47 78 TYR A O 1
ATOM 595 N N . ALA A 1 79 ? -2.640 -2.659 -44.992 1.00 52.69 79 ALA A N 1
ATOM 596 C CA . ALA A 1 79 ? -2.943 -1.355 -45.589 1.00 52.69 79 ALA A CA 1
ATOM 597 C C . ALA A 1 79 ? -1.985 -0.234 -45.138 1.00 52.69 79 ALA A C 1
ATOM 599 O O . ALA A 1 79 ? -2.327 0.940 -45.231 1.00 52.69 79 ALA A O 1
ATOM 600 N N . TYR A 1 80 ? -0.776 -0.578 -44.683 1.00 49.31 80 TYR A N 1
ATOM 601 C CA . TYR A 1 80 ? 0.309 0.382 -44.449 1.00 49.31 80 TYR A CA 1
ATOM 602 C C . TYR A 1 80 ? 1.398 0.226 -45.517 1.00 49.31 80 TYR A C 1
ATOM 604 O O . TYR A 1 80 ? 2.523 -0.174 -45.229 1.00 49.31 80 TYR A O 1
ATOM 612 N N . GLN A 1 81 ? 1.052 0.509 -46.774 1.00 38.75 81 GLN A N 1
ATOM 613 C CA . GLN A 1 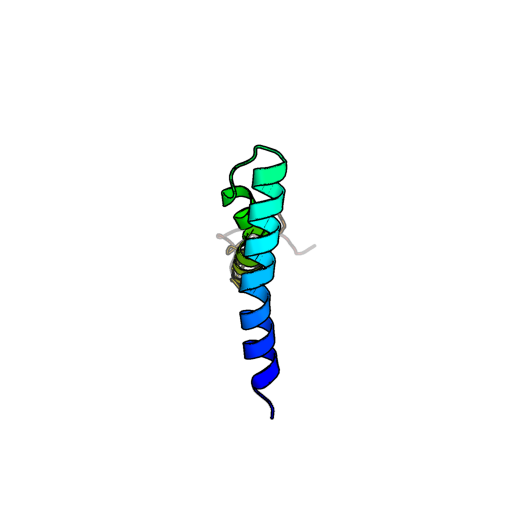81 ? 2.038 0.741 -47.829 1.00 38.75 81 GLN A CA 1
ATOM 614 C C . GLN A 1 81 ? 1.508 1.797 -48.807 1.00 38.75 81 GLN A C 1
ATOM 616 O O . GLN A 1 81 ? 0.739 1.497 -49.719 1.00 38.75 81 GLN A O 1
ATOM 621 N N . GLY A 1 82 ? 1.912 3.042 -48.558 1.00 43.41 82 GLY A N 1
ATOM 622 C CA . GLY A 1 82 ? 1.672 4.235 -49.364 1.00 43.41 82 GLY A CA 1
ATOM 623 C C . GLY A 1 82 ? 2.501 5.378 -48.810 1.00 43.41 82 GLY A C 1
ATOM 624 O O . GLY A 1 82 ? 2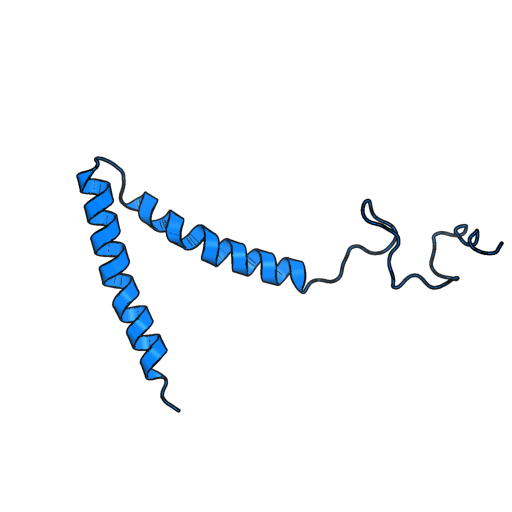.260 5.722 -47.633 1.00 43.41 82 GLY A O 1
#

pLDDT: mean 85.13, std 15.5, range [38.75, 97.94]

Secondary structure (DSSP, 8-state):
--THHHHHHHHHHHHHHHHHHHHHHHTT--GGGGGGGHHHHHHHHHHHHHHHSPPPSS-BTTB--TT--TT-SSS-------